Protein AF-A0A5K1BLM3-F1 (afdb_monomer_lite)

Sequence (98 aa):
MTMSRTIKLYKLPDSTATPGFRAMELRDVPAVTRLLRNYLSQFIVALDFDEDDVQHWLLPKENVIDSFVVERPDSREITDFCSFYTLPSSILGNQNYS

Organism: NCBI:txid210225

Secondary structure (DSSP, 8-state):
--HHHHHHHHPPPSS-SSTTEEE--GGGHHHHHHHHHHHHTTSSS-----HHHHHHHHS-BTTTEEEEEEE-TTT--EEEEEEEE------TT-SS--

Foldseek 3Di:
DDPVVVCVVPDDDPDDPAAQKDWDDLVCLVLVLVVCCVVQVVDPDDDNDDSVNCVVPAHDDPQFKTKIFRADPPPRHTDDIDMDTHDDDDDPPDPPGD

InterPro domains:
  IPR000903 Glycylpeptide N-tetradecanoyltransferase [PTHR11377] (1-98)
  IPR016181 Acyl-CoA N-acyltransferase [SSF55729] (1-97)
  IPR022677 Glycylpeptide N-tetradecanoyltransferase, C-terminal [PF02799] (1-97)

Radius of gyration: 17.9 Å; chains: 1; bounding box: 34×36×46 Å

pLDDT: mean 96.74, std 2.74, range [83.06, 98.69]

Structure (mmCIF, N/CA/C/O backbone):
data_AF-A0A5K1BLM3-F1
#
_entry.id   AF-A0A5K1BLM3-F1
#
loop_
_atom_site.group_PDB
_atom_site.id
_atom_site.type_symbol
_atom_site.label_atom_id
_atom_site.label_alt_id
_atom_site.label_comp_id
_atom_site.label_asym_id
_atom_site.label_entity_id
_atom_site.label_seq_id
_atom_site.pdbx_PDB_ins_code
_atom_site.Cartn_x
_atom_site.Cartn_y
_atom_site.Cartn_z
_atom_site.occupancy
_atom_site.B_iso_or_equiv
_atom_site.auth_seq_id
_atom_site.auth_comp_id
_atom_site.auth_asym_id
_atom_site.auth_atom_id
_atom_site.pdbx_PDB_model_num
ATOM 1 N N . MET A 1 1 ? -0.194 6.494 31.801 1.00 83.06 1 MET A N 1
ATOM 2 C CA . MET A 1 1 ? -0.238 7.198 30.497 1.00 83.06 1 MET A CA 1
ATOM 3 C C . MET A 1 1 ? -1.446 8.122 30.501 1.00 83.06 1 MET A C 1
ATOM 5 O O . MET A 1 1 ? -2.513 7.650 30.856 1.00 83.06 1 MET A O 1
ATOM 9 N N . THR A 1 2 ? -1.299 9.417 30.206 1.00 97.31 2 THR A N 1
ATOM 10 C CA . THR A 1 2 ? -2.448 10.343 30.081 1.00 97.31 2 THR A CA 1
ATOM 11 C C . THR A 1 2 ? -2.945 10.381 28.633 1.00 97.31 2 THR A C 1
ATOM 13 O O . THR A 1 2 ? -2.181 10.045 27.723 1.00 97.31 2 THR A O 1
ATOM 16 N N . MET A 1 3 ? -4.185 10.828 28.390 1.00 96.12 3 MET A N 1
ATOM 17 C CA . MET A 1 3 ? -4.735 10.950 27.027 1.00 96.12 3 MET A CA 1
ATOM 18 C C . MET A 1 3 ? -3.843 11.804 26.119 1.00 96.12 3 MET A C 1
ATOM 20 O O . MET A 1 3 ? -3.443 11.351 25.052 1.00 96.12 3 MET A O 1
ATOM 24 N N . SER A 1 4 ? -3.416 12.985 26.575 1.00 97.31 4 SER A N 1
ATOM 25 C CA . SER A 1 4 ? -2.549 13.876 25.789 1.00 97.31 4 SER A CA 1
ATOM 26 C C . SER A 1 4 ? -1.192 13.251 25.443 1.00 97.31 4 SER A C 1
ATOM 28 O O . SER A 1 4 ? -0.684 13.456 24.344 1.00 97.31 4 SER A O 1
ATOM 30 N N . ARG A 1 5 ? -0.600 12.458 26.354 1.00 97.44 5 ARG A N 1
ATOM 31 C CA . ARG A 1 5 ? 0.655 11.735 26.073 1.00 97.44 5 ARG A CA 1
ATOM 32 C C . ARG A 1 5 ? 0.447 10.621 25.050 1.00 97.44 5 ARG A C 1
ATOM 34 O O . ARG A 1 5 ? 1.309 10.429 24.203 1.00 97.44 5 ARG A O 1
ATOM 41 N N . THR A 1 6 ? -0.691 9.936 25.117 1.00 97.69 6 THR A N 1
ATOM 42 C CA . THR A 1 6 ? -1.060 8.860 24.187 1.00 97.69 6 THR A CA 1
ATOM 43 C C . THR A 1 6 ? -1.296 9.402 22.780 1.00 97.69 6 THR A C 1
ATOM 45 O O . THR A 1 6 ? -0.696 8.906 21.834 1.00 97.69 6 THR A O 1
ATOM 48 N N . ILE A 1 7 ? -2.061 10.490 22.649 1.00 97.62 7 ILE A N 1
ATOM 49 C CA . ILE A 1 7 ? -2.290 11.176 21.367 1.00 97.62 7 ILE A CA 1
ATOM 50 C C . ILE A 1 7 ? -0.965 11.634 20.753 1.00 97.62 7 ILE A C 1
ATOM 52 O O . ILE A 1 7 ? -0.721 11.417 19.572 1.00 97.62 7 ILE A O 1
ATOM 56 N N . LYS A 1 8 ? -0.077 12.235 21.556 1.00 96.94 8 LYS A N 1
ATOM 57 C CA . LYS A 1 8 ? 1.235 12.678 21.070 1.00 96.94 8 LYS A CA 1
ATOM 58 C C . LYS A 1 8 ? 2.115 11.511 20.610 1.00 96.94 8 LYS A C 1
ATOM 60 O O . LYS A 1 8 ? 2.873 11.685 19.665 1.00 96.94 8 LYS A O 1
ATOM 65 N N . LEU A 1 9 ? 2.030 10.358 21.277 1.00 97.81 9 LEU A N 1
ATOM 66 C CA . LEU A 1 9 ? 2.818 9.170 20.944 1.00 97.81 9 LEU A CA 1
ATOM 67 C C . LEU A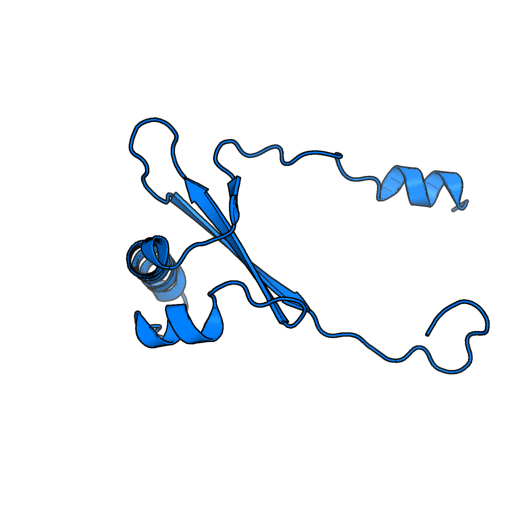 1 9 ? 2.395 8.540 19.609 1.00 97.81 9 LEU A C 1
ATOM 69 O O . LEU A 1 9 ? 3.262 8.122 18.853 1.00 97.81 9 LEU A O 1
ATOM 73 N N . TYR A 1 10 ? 1.091 8.492 19.320 1.00 97.81 10 TYR A N 1
ATOM 74 C CA . TYR A 1 10 ? 0.546 7.878 18.099 1.00 97.81 10 TYR A CA 1
ATOM 75 C C . TYR A 1 10 ? 0.276 8.874 16.961 1.00 97.81 10 TYR A C 1
ATOM 77 O O . TYR A 1 10 ? -0.310 8.499 15.948 1.00 97.81 10 TYR A O 1
ATOM 85 N N . LYS A 1 11 ? 0.676 10.146 17.106 1.00 97.31 11 LYS A N 1
ATOM 86 C CA . LYS A 1 11 ? 0.492 11.148 16.052 1.00 97.31 11 LYS A CA 1
ATOM 87 C C . LYS A 1 11 ? 1.327 10.777 14.821 1.00 97.31 11 LYS A C 1
ATOM 89 O O . LYS A 1 11 ? 2.540 10.610 14.925 1.00 97.31 11 LYS A O 1
ATOM 94 N N . LEU A 1 12 ? 0.676 10.730 13.664 1.00 97.25 12 LEU A N 1
ATOM 95 C CA . LEU A 1 12 ? 1.314 10.577 12.357 1.00 97.25 12 LEU A CA 1
ATOM 96 C C . LEU A 1 12 ? 1.425 11.939 11.638 1.00 97.25 12 LEU A C 1
ATOM 98 O O . LEU A 1 12 ? 0.739 12.888 12.033 1.00 97.25 12 LEU A O 1
ATOM 102 N N . PRO A 1 13 ? 2.305 12.072 10.627 1.00 97.19 13 PRO A N 1
ATOM 103 C CA . PRO A 1 13 ? 2.341 13.241 9.746 1.00 97.19 13 PRO A CA 1
ATOM 104 C C . PRO A 1 13 ? 1.036 13.422 8.955 1.00 97.19 13 PRO A C 1
ATOM 106 O O . PRO A 1 13 ? 0.381 12.440 8.616 1.00 97.19 13 PRO A O 1
ATOM 1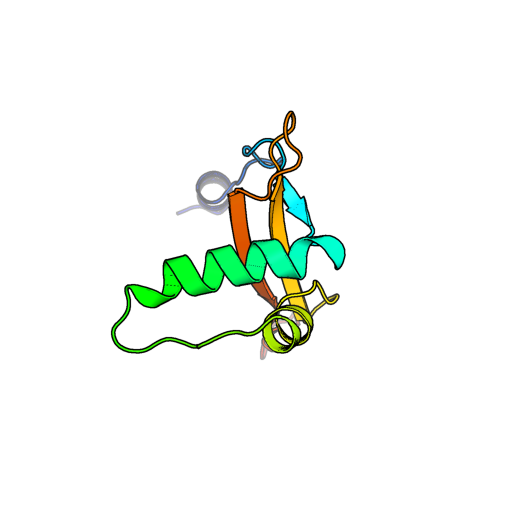09 N N . ASP A 1 14 ? 0.701 14.669 8.612 1.00 95.81 14 ASP A N 1
ATOM 110 C CA . ASP A 1 14 ? -0.526 15.003 7.865 1.00 95.81 14 ASP A CA 1
ATOM 111 C C . ASP A 1 14 ? -0.404 14.732 6.350 1.00 95.81 14 ASP A C 1
ATOM 113 O O . ASP A 1 14 ? -1.404 14.683 5.638 1.00 95.81 14 ASP A O 1
ATOM 117 N N . SER A 1 15 ? 0.821 14.560 5.844 1.00 94.94 15 SER A N 1
ATOM 118 C CA . SER A 1 15 ? 1.108 14.246 4.444 1.00 94.94 15 SER A CA 1
ATOM 119 C C . SER A 1 15 ? 2.073 13.071 4.321 1.00 94.94 15 SER A C 1
ATOM 121 O O . SER A 1 15 ? 2.903 12.808 5.196 1.00 94.94 15 SER A O 1
ATOM 123 N N . THR A 1 16 ? 1.966 12.351 3.208 1.00 95.75 16 THR A N 1
ATOM 124 C CA . THR A 1 16 ? 2.854 11.235 2.885 1.00 95.75 16 THR A CA 1
ATOM 125 C C . THR A 1 16 ? 4.275 11.735 2.646 1.00 95.75 16 THR A C 1
ATOM 127 O O . THR A 1 16 ? 4.489 12.688 1.899 1.00 95.75 16 THR A O 1
ATOM 130 N N . ALA A 1 17 ? 5.260 11.065 3.245 1.00 95.12 17 ALA A N 1
ATOM 131 C CA . ALA A 1 17 ? 6.669 11.433 3.100 1.00 95.12 17 ALA A CA 1
ATOM 132 C C . ALA A 1 17 ? 7.296 10.946 1.780 1.00 95.12 17 ALA A C 1
ATOM 134 O O . ALA A 1 17 ? 8.327 11.472 1.368 1.00 95.12 17 ALA A O 1
ATOM 135 N N . THR A 1 18 ? 6.696 9.943 1.133 1.00 95.62 18 THR A N 1
ATOM 136 C CA . THR A 1 18 ? 7.237 9.295 -0.068 1.00 95.62 18 THR A CA 1
ATOM 137 C C . THR A 1 18 ? 6.818 10.054 -1.334 1.00 95.62 18 THR A C 1
ATOM 139 O O . THR A 1 18 ? 5.622 10.111 -1.633 1.00 95.62 18 THR A O 1
ATOM 142 N N . PRO A 1 19 ? 7.758 10.635 -2.106 1.00 94.81 19 PRO A N 1
ATOM 143 C CA . PRO A 1 19 ? 7.440 11.278 -3.379 1.00 94.81 19 PRO A CA 1
ATOM 144 C C . PRO A 1 19 ? 6.860 10.278 -4.382 1.00 94.81 19 PRO A C 1
ATOM 146 O O . PRO A 1 19 ? 7.323 9.144 -4.456 1.00 94.81 19 PRO A O 1
ATOM 149 N N . GLY A 1 20 ? 5.865 10.700 -5.165 1.00 95.69 20 GLY A N 1
ATOM 150 C CA . GLY A 1 20 ? 5.227 9.834 -6.164 1.00 95.69 20 GLY A CA 1
ATOM 151 C C . GLY A 1 20 ? 4.229 8.823 -5.594 1.00 95.69 20 GLY A C 1
ATOM 152 O O . GLY A 1 20 ? 3.672 8.036 -6.355 1.00 95.69 20 GLY A O 1
ATOM 153 N N . PHE A 1 21 ? 3.982 8.847 -4.280 1.00 97.31 21 PHE A N 1
ATOM 154 C CA . PHE A 1 21 ? 2.968 8.013 -3.643 1.00 97.31 21 PHE A CA 1
ATOM 155 C C . PHE A 1 21 ? 1.562 8.463 -4.052 1.00 97.31 21 PHE A C 1
ATOM 157 O O . PHE A 1 21 ? 1.154 9.592 -3.768 1.00 97.31 21 PHE A O 1
ATOM 164 N N . ARG A 1 22 ? 0.817 7.582 -4.721 1.00 97.44 22 ARG A N 1
ATOM 165 C CA . ARG A 1 22 ? -0.550 7.842 -5.191 1.00 97.44 22 ARG A CA 1
ATOM 166 C C . ARG A 1 22 ? -1.388 6.569 -5.203 1.00 97.44 22 ARG A C 1
ATOM 168 O O . ARG A 1 22 ? -0.851 5.468 -5.120 1.00 97.44 22 ARG A O 1
ATOM 175 N N . ALA A 1 23 ? -2.705 6.718 -5.325 1.00 98.06 23 ALA A N 1
ATOM 176 C CA . ALA A 1 23 ? -3.598 5.580 -5.516 1.00 98.06 23 ALA A CA 1
ATOM 177 C C . ALA A 1 23 ? -3.229 4.800 -6.791 1.00 98.06 23 ALA A C 1
ATOM 179 O O . ALA A 1 23 ? -2.821 5.390 -7.801 1.00 98.06 23 ALA A O 1
ATOM 180 N N . MET A 1 24 ? -3.362 3.476 -6.721 1.00 98.31 24 MET A N 1
ATOM 181 C CA . MET A 1 24 ? -3.201 2.580 -7.862 1.00 98.31 24 MET A CA 1
ATOM 182 C C . MET A 1 24 ? -4.330 2.805 -8.873 1.00 98.31 24 MET A C 1
ATOM 184 O O . MET A 1 24 ? -5.492 2.969 -8.506 1.00 98.31 24 MET A O 1
ATOM 188 N N . GLU A 1 25 ? -3.991 2.767 -10.155 1.00 98.31 25 GLU A N 1
ATOM 189 C CA . GLU A 1 25 ? -4.934 2.858 -11.262 1.00 98.31 25 GLU A CA 1
ATOM 190 C C . GLU A 1 25 ? -4.886 1.600 -12.140 1.00 98.31 25 GLU A C 1
ATOM 192 O O . GLU A 1 25 ? -3.929 0.828 -12.103 1.00 98.31 25 GLU A O 1
ATOM 197 N N . LEU A 1 26 ? -5.895 1.421 -13.003 1.00 98.38 26 LEU A N 1
ATOM 198 C CA . LEU A 1 26 ? -5.987 0.275 -13.921 1.00 98.38 26 LEU A CA 1
ATOM 199 C C . LEU A 1 26 ? -4.722 0.090 -14.777 1.00 98.38 26 LEU A C 1
ATOM 201 O O . LEU A 1 26 ? -4.276 -1.031 -14.998 1.00 98.38 26 LEU A O 1
ATOM 205 N N . ARG A 1 27 ? -4.102 1.191 -15.216 1.00 98.00 27 ARG A N 1
ATOM 206 C CA . ARG A 1 27 ? -2.866 1.164 -16.019 1.00 98.00 27 ARG A CA 1
ATOM 207 C C . ARG A 1 27 ? -1.652 0.592 -15.278 1.00 98.00 27 ARG A C 1
ATOM 209 O O . ARG A 1 27 ? -0.683 0.213 -15.926 1.00 98.00 27 ARG A O 1
ATOM 216 N N . ASP A 1 28 ? -1.688 0.551 -13.948 1.00 98.44 28 ASP A N 1
ATOM 217 C CA . ASP A 1 28 ? -0.566 0.094 -13.128 1.00 98.44 28 ASP A CA 1
ATOM 218 C C . ASP A 1 28 ? -0.587 -1.433 -12.915 1.00 98.44 28 ASP A C 1
ATOM 220 O O . ASP A 1 28 ? 0.410 -1.989 -12.451 1.00 98.44 28 ASP A O 1
ATOM 224 N N . VAL A 1 29 ? -1.682 -2.125 -13.273 1.00 98.56 29 VAL A N 1
ATOM 225 C CA . VAL A 1 29 ? -1.867 -3.577 -13.065 1.00 98.56 29 VAL A CA 1
ATOM 226 C C . VAL A 1 29 ? -0.687 -4.409 -13.586 1.00 98.56 29 VAL A C 1
ATOM 228 O O . VAL A 1 29 ? -0.148 -5.192 -12.797 1.00 98.56 29 VAL A O 1
ATOM 231 N N . PRO A 1 30 ? -0.182 -4.225 -14.823 1.00 98.50 30 PRO A N 1
ATOM 232 C CA . PRO A 1 30 ? 0.946 -5.026 -15.306 1.00 98.50 30 PRO A CA 1
ATOM 233 C C . PRO A 1 30 ? 2.226 -4.802 -14.486 1.00 98.50 30 PRO A C 1
ATOM 235 O O . PRO A 1 30 ? 2.978 -5.736 -14.191 1.00 98.50 30 PRO A O 1
ATOM 238 N N . ALA A 1 31 ? 2.479 -3.557 -14.065 1.00 98.38 31 ALA A N 1
ATOM 239 C CA . ALA A 1 31 ? 3.665 -3.216 -13.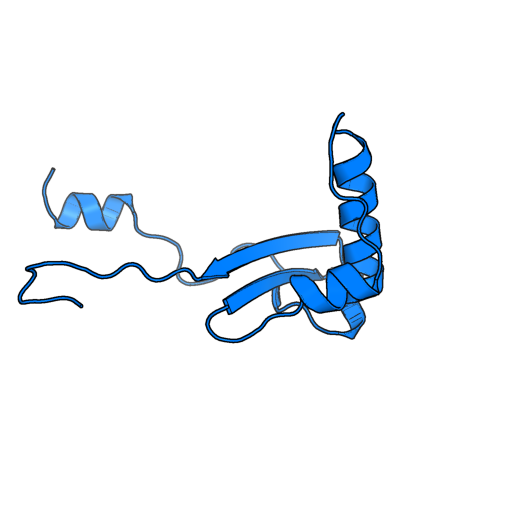287 1.00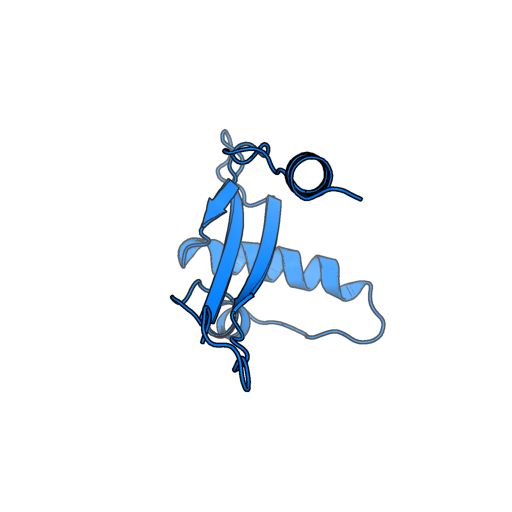 98.38 31 ALA A CA 1
ATOM 240 C C . ALA A 1 31 ? 3.594 -3.786 -11.862 1.00 98.38 31 ALA A C 1
ATOM 242 O O . ALA A 1 31 ? 4.572 -4.369 -11.390 1.00 98.38 31 ALA A O 1
ATOM 243 N N . VAL A 1 32 ? 2.434 -3.677 -11.208 1.00 98.56 32 VAL A N 1
ATOM 244 C CA . VAL A 1 32 ? 2.188 -4.242 -9.873 1.00 98.56 32 VAL A CA 1
ATOM 245 C C . VAL A 1 32 ? 2.267 -5.768 -9.903 1.00 98.56 32 VAL A C 1
ATOM 247 O O . VAL A 1 32 ? 2.922 -6.351 -9.042 1.00 98.56 32 VAL A O 1
ATOM 250 N N . THR A 1 33 ? 1.701 -6.416 -10.925 1.00 98.69 33 THR A N 1
ATOM 251 C CA . THR A 1 33 ? 1.778 -7.877 -11.110 1.00 98.69 33 THR A CA 1
ATOM 252 C C . THR A 1 33 ? 3.227 -8.348 -11.169 1.00 98.69 33 THR A C 1
ATOM 254 O O . THR A 1 33 ? 3.624 -9.253 -10.434 1.00 98.69 33 THR A O 1
ATOM 257 N N . ARG A 1 34 ? 4.067 -7.677 -11.968 1.00 98.50 34 ARG A N 1
ATOM 258 C CA . ARG A 1 34 ? 5.505 -7.969 -12.040 1.00 98.50 34 ARG A CA 1
ATOM 259 C C . ARG A 1 34 ? 6.203 -7.791 -10.689 1.00 98.50 34 ARG A C 1
ATOM 261 O O . ARG A 1 34 ? 6.987 -8.655 -10.302 1.00 98.50 34 ARG A O 1
ATOM 268 N N . LEU A 1 35 ? 5.947 -6.687 -9.981 1.00 98.38 35 LEU A N 1
ATOM 269 C CA . LEU A 1 35 ? 6.556 -6.426 -8.671 1.00 98.38 35 LEU A CA 1
ATOM 270 C C . LEU A 1 35 ? 6.162 -7.492 -7.641 1.00 98.38 35 LEU A C 1
ATOM 272 O O . LEU A 1 35 ? 7.036 -8.034 -6.964 1.00 98.38 35 LEU A O 1
ATOM 276 N N . LEU A 1 36 ? 4.873 -7.830 -7.563 1.00 98.12 36 LEU A N 1
ATOM 277 C CA . LEU A 1 36 ? 4.354 -8.832 -6.635 1.00 98.12 36 LEU A CA 1
ATOM 278 C C . LEU A 1 36 ? 4.921 -10.215 -6.922 1.00 98.12 36 LEU A C 1
ATOM 280 O O . LEU A 1 36 ? 5.456 -10.832 -6.007 1.00 98.12 36 LEU A O 1
ATOM 284 N N . ARG A 1 37 ? 4.875 -10.688 -8.174 1.00 98.06 37 ARG A N 1
ATOM 285 C CA . ARG A 1 37 ? 5.427 -12.004 -8.539 1.00 98.06 37 ARG A CA 1
ATOM 286 C C . ARG A 1 37 ? 6.917 -12.100 -8.206 1.00 98.06 37 ARG A C 1
ATOM 288 O O . ARG A 1 37 ? 7.340 -13.081 -7.599 1.00 98.06 37 ARG A O 1
ATOM 295 N N . ASN A 1 38 ? 7.694 -11.062 -8.531 1.00 98.25 38 ASN A N 1
ATOM 296 C CA . ASN A 1 38 ? 9.128 -11.014 -8.230 1.00 98.25 38 ASN A CA 1
ATOM 297 C C . ASN A 1 38 ? 9.416 -11.019 -6.722 1.00 98.25 38 ASN A C 1
ATOM 299 O O . ASN A 1 38 ? 10.356 -11.670 -6.275 1.00 98.25 38 ASN A O 1
ATOM 303 N N . TYR A 1 39 ? 8.636 -10.281 -5.929 1.00 98.25 39 TYR A N 1
ATOM 304 C CA . TYR A 1 39 ? 8.814 -10.252 -4.479 1.00 98.25 39 TYR A CA 1
ATOM 305 C C . TYR A 1 39 ? 8.351 -11.556 -3.821 1.00 98.25 39 TYR A C 1
ATOM 307 O O . TYR A 1 39 ? 8.991 -12.042 -2.891 1.00 98.25 39 TYR A O 1
ATOM 315 N N . LEU A 1 40 ? 7.247 -12.138 -4.289 1.00 98.25 40 LEU A N 1
ATOM 316 C CA . LEU A 1 40 ? 6.643 -13.322 -3.686 1.00 98.25 40 LEU A CA 1
ATOM 317 C C . LEU A 1 40 ? 7.393 -14.619 -4.017 1.00 98.25 40 LEU A C 1
ATOM 319 O O . LEU A 1 40 ? 7.350 -15.553 -3.216 1.00 98.25 40 LEU A O 1
ATOM 323 N N . SER A 1 41 ? 8.153 -14.668 -5.117 1.00 97.62 41 SER A N 1
ATOM 324 C CA . SER A 1 41 ? 8.934 -15.852 -5.509 1.00 97.62 41 SER A CA 1
ATOM 325 C C . SER A 1 41 ? 10.032 -16.249 -4.514 1.00 97.62 41 SER A C 1
ATOM 327 O O . SER A 1 41 ? 10.611 -17.324 -4.641 1.00 97.62 41 SER A O 1
ATOM 329 N N . GLN A 1 42 ? 10.361 -15.390 -3.543 1.00 97.94 42 GLN A N 1
ATOM 330 C CA . GLN A 1 42 ? 11.340 -15.700 -2.495 1.00 97.94 42 GLN A CA 1
ATOM 331 C C . GLN A 1 42 ? 10.765 -16.556 -1.353 1.00 97.94 42 GLN A C 1
ATOM 333 O O . GLN A 1 42 ? 11.527 -17.090 -0.547 1.00 97.94 42 GLN A O 1
ATOM 338 N N . PHE A 1 43 ? 9.437 -16.667 -1.243 1.00 98.19 43 PHE A N 1
ATOM 339 C CA . PHE A 1 43 ? 8.783 -17.430 -0.181 1.00 98.19 43 PHE A CA 1
ATOM 340 C C . PHE A 1 43 ? 8.482 -18.862 -0.638 1.00 98.19 43 PHE A C 1
ATOM 342 O O . PHE A 1 43 ? 8.171 -19.108 -1.797 1.00 98.19 43 PHE A O 1
ATOM 349 N N . ILE A 1 44 ? 8.537 -19.816 0.298 1.00 98.19 44 ILE A N 1
ATOM 350 C CA . ILE A 1 44 ? 8.283 -21.243 0.016 1.00 98.19 44 ILE A CA 1
ATOM 351 C C . ILE A 1 44 ? 6.826 -21.477 -0.417 1.00 98.19 44 ILE A C 1
ATOM 353 O O . ILE A 1 44 ? 6.558 -22.332 -1.256 1.00 98.19 44 ILE A O 1
ATOM 357 N N . VAL A 1 45 ? 5.888 -20.726 0.164 1.00 98.19 45 VAL A N 1
ATOM 358 C CA . VAL A 1 45 ? 4.462 -20.757 -0.178 1.00 98.19 45 VAL A CA 1
ATOM 359 C C . VAL A 1 45 ? 4.002 -19.320 -0.375 1.00 98.19 45 VAL A C 1
ATOM 361 O O . VAL A 1 45 ? 4.114 -18.509 0.545 1.00 98.19 45 VAL A O 1
ATOM 364 N N . ALA A 1 46 ? 3.487 -19.016 -1.562 1.00 97.88 46 ALA A N 1
ATOM 365 C CA . ALA A 1 46 ? 2.945 -17.712 -1.910 1.00 97.88 46 ALA A CA 1
ATOM 366 C C . ALA A 1 46 ? 1.827 -17.846 -2.952 1.00 97.88 46 ALA A C 1
ATOM 368 O O . ALA A 1 46 ? 1.694 -18.883 -3.602 1.00 97.88 46 ALA A O 1
ATOM 369 N N . LEU A 1 47 ? 1.032 -16.788 -3.100 1.00 96.19 47 LEU A N 1
ATOM 370 C CA . LEU A 1 47 ? 0.063 -16.660 -4.187 1.00 96.19 47 LEU A CA 1
ATOM 371 C C . LEU A 1 47 ? 0.807 -16.369 -5.500 1.00 96.19 47 LEU A C 1
ATOM 373 O O . LEU A 1 47 ? 1.673 -15.492 -5.526 1.00 96.19 47 LEU A O 1
ATOM 377 N N . ASP A 1 48 ? 0.461 -17.084 -6.572 1.00 96.50 48 ASP A N 1
ATOM 378 C CA . ASP A 1 48 ? 0.954 -16.799 -7.924 1.00 96.50 48 ASP A CA 1
ATOM 379 C C . ASP A 1 48 ? -0.067 -15.937 -8.671 1.00 96.50 48 ASP A C 1
ATOM 381 O O . ASP A 1 48 ? -0.962 -16.458 -9.324 1.00 96.50 48 ASP A O 1
ATOM 385 N N . PHE A 1 49 ? 0.047 -14.619 -8.515 1.00 97.69 49 PHE A N 1
ATOM 386 C CA . PHE A 1 49 ? -0.875 -13.651 -9.109 1.00 97.69 49 PHE A CA 1
ATOM 387 C C . PHE A 1 49 ? -0.665 -13.505 -10.620 1.00 97.69 49 PHE A C 1
ATOM 389 O O . PHE A 1 49 ? 0.465 -13.276 -11.068 1.00 97.69 49 PHE A O 1
ATOM 396 N N . ASP A 1 50 ? -1.741 -13.544 -11.401 1.00 98.31 50 ASP A N 1
ATOM 397 C CA . ASP A 1 50 ? -1.769 -12.988 -12.757 1.00 98.31 50 ASP A CA 1
ATOM 398 C C . ASP A 1 50 ? -2.359 -11.560 -12.793 1.00 98.31 50 ASP A C 1
ATOM 400 O O . ASP A 1 50 ? -2.646 -10.957 -11.755 1.00 98.31 50 ASP A O 1
ATOM 404 N N . GLU A 1 51 ? -2.461 -10.967 -13.988 1.00 98.44 51 GLU A N 1
ATOM 405 C CA . GLU A 1 51 ? -2.992 -9.604 -14.138 1.00 98.44 51 GLU A CA 1
ATOM 406 C C . GLU A 1 51 ? -4.491 -9.517 -13.805 1.00 98.44 51 GLU A C 1
ATOM 408 O O . GLU A 1 51 ? -4.922 -8.499 -13.259 1.00 98.44 51 GLU A O 1
ATOM 413 N N . ASP A 1 52 ? -5.271 -10.573 -14.065 1.00 98.50 52 ASP A N 1
ATOM 414 C CA . ASP A 1 52 ? -6.701 -10.619 -13.742 1.00 98.50 52 ASP A CA 1
ATOM 415 C C . ASP A 1 52 ? -6.903 -10.690 -12.222 1.00 98.50 52 ASP A C 1
ATOM 417 O O . ASP A 1 52 ? -7.753 -9.979 -11.672 1.00 98.50 52 ASP A O 1
ATOM 421 N N . ASP A 1 53 ? -6.074 -11.468 -11.521 1.00 98.25 53 ASP A N 1
ATOM 422 C CA . ASP A 1 53 ? -6.063 -11.535 -10.065 1.00 98.25 53 ASP A CA 1
ATOM 423 C C . ASP A 1 53 ? -5.698 -10.179 -9.450 1.00 98.25 53 ASP A C 1
ATOM 425 O O . ASP A 1 53 ? -6.394 -9.694 -8.554 1.00 98.25 53 ASP A O 1
ATOM 429 N N . VAL A 1 54 ? -4.622 -9.534 -9.920 1.00 98.44 54 VAL A N 1
ATOM 430 C CA . VAL A 1 54 ? -4.210 -8.212 -9.415 1.00 98.44 54 VAL A CA 1
ATOM 431 C C . VAL A 1 54 ? -5.295 -7.176 -9.680 1.00 98.44 54 VAL A C 1
ATOM 433 O O . VAL A 1 54 ? -5.622 -6.388 -8.790 1.00 98.44 54 VAL A O 1
ATOM 436 N N . GLN A 1 55 ? -5.896 -7.190 -10.869 1.00 98.38 55 GLN A N 1
ATOM 437 C CA . GLN A 1 55 ? -6.994 -6.293 -11.196 1.00 98.38 55 GLN A CA 1
ATOM 438 C C . GLN A 1 55 ? -8.195 -6.510 -10.267 1.00 98.38 55 GLN A C 1
ATOM 440 O O . GLN A 1 55 ? -8.768 -5.541 -9.770 1.00 98.38 55 GLN A O 1
ATOM 445 N N . HIS A 1 56 ? -8.587 -7.763 -10.032 1.00 97.81 56 HIS A N 1
ATOM 446 C CA . HIS A 1 56 ? -9.766 -8.093 -9.236 1.00 97.81 56 HIS A CA 1
ATOM 447 C C . HIS A 1 56 ? -9.569 -7.807 -7.746 1.00 97.81 56 HIS A C 1
ATOM 449 O O . HIS A 1 56 ? -10.449 -7.232 -7.103 1.00 97.81 56 HIS A O 1
ATOM 455 N N . TRP A 1 57 ? -8.429 -8.227 -7.198 1.00 98.00 57 TRP A N 1
ATOM 456 C CA . TRP A 1 57 ? -8.185 -8.199 -5.762 1.00 98.00 57 TRP A CA 1
ATOM 457 C C . TRP A 1 57 ? -7.584 -6.891 -5.277 1.00 98.00 57 TRP A C 1
ATOM 459 O O . TRP A 1 57 ? -7.826 -6.546 -4.127 1.00 98.00 57 TRP A O 1
ATOM 469 N N . LEU A 1 58 ? -6.796 -6.190 -6.100 1.00 98.19 58 LEU A N 1
ATOM 470 C CA . LEU A 1 58 ? -5.942 -5.093 -5.636 1.00 98.19 58 LEU A CA 1
ATOM 471 C C . LEU A 1 58 ? -6.286 -3.725 -6.216 1.00 98.19 58 LEU A C 1
ATOM 473 O O . LEU A 1 58 ? -5.781 -2.734 -5.690 1.00 98.19 58 LEU A O 1
ATOM 477 N N . LEU A 1 59 ? -7.139 -3.610 -7.237 1.00 98.06 59 LEU A N 1
ATOM 478 C CA . LEU A 1 59 ? -7.604 -2.281 -7.633 1.00 98.06 59 LEU A CA 1
ATOM 479 C C . LEU A 1 59 ? -8.440 -1.635 -6.519 1.00 98.06 59 LEU A C 1
ATOM 481 O O . LEU A 1 59 ? -9.327 -2.299 -5.974 1.00 98.06 59 LEU A O 1
ATOM 485 N N . PRO A 1 60 ? -8.198 -0.346 -6.193 1.00 98.31 60 PRO A N 1
ATOM 486 C CA . PRO A 1 60 ? -8.905 0.325 -5.113 1.0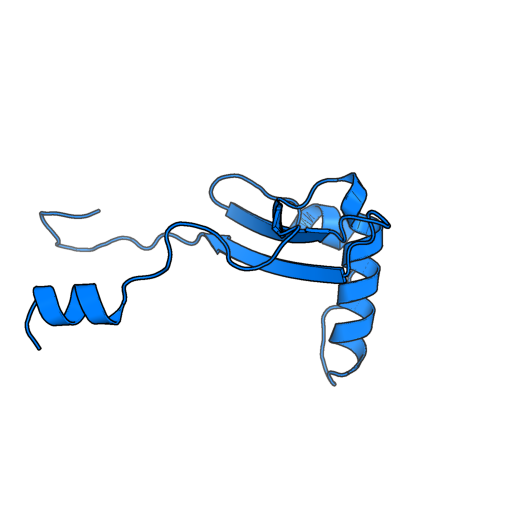0 98.31 60 PRO A CA 1
ATOM 487 C C . PRO A 1 60 ? -10.424 0.244 -5.268 1.00 98.31 60 PRO A C 1
ATOM 489 O O . PRO A 1 60 ? -10.985 0.590 -6.312 1.00 98.31 60 PRO A O 1
ATOM 492 N N . LYS A 1 61 ? -11.091 -0.181 -4.197 1.00 97.75 61 LYS A N 1
ATOM 493 C CA . LYS A 1 61 ? -12.546 -0.241 -4.092 1.00 97.75 61 LYS A CA 1
ATOM 494 C C . LYS A 1 61 ? -12.967 0.363 -2.766 1.00 97.75 61 LYS A C 1
ATOM 496 O O . LYS A 1 61 ? -12.592 -0.132 -1.704 1.00 97.75 61 LYS A O 1
ATOM 501 N N . GLU A 1 62 ? -13.785 1.406 -2.856 1.00 96.50 62 GLU A N 1
ATOM 502 C CA . GLU A 1 62 ? -14.249 2.179 -1.707 1.00 96.50 62 GLU A CA 1
ATOM 503 C C . GLU A 1 62 ? -14.802 1.269 -0.600 1.00 96.50 62 GLU A C 1
ATOM 505 O O . GLU A 1 62 ? -15.634 0.395 -0.858 1.00 96.50 62 GLU A O 1
ATOM 510 N N . ASN A 1 63 ? -14.330 1.486 0.631 1.00 94.56 63 ASN A N 1
ATOM 511 C CA . ASN A 1 63 ? -14.708 0.734 1.833 1.00 94.56 63 ASN A CA 1
ATOM 512 C C . ASN A 1 63 ? -14.393 -0.774 1.794 1.00 94.56 63 ASN A C 1
ATOM 514 O O . ASN A 1 63 ? -14.915 -1.525 2.617 1.00 94.56 63 ASN A O 1
ATOM 518 N N . VAL A 1 64 ? -13.555 -1.230 0.858 1.00 97.12 64 VAL A N 1
ATOM 519 C CA . VAL A 1 64 ? -13.159 -2.639 0.734 1.00 97.12 64 VAL A CA 1
ATOM 520 C C . VAL A 1 64 ? -11.646 -2.767 0.726 1.00 97.12 64 VAL A C 1
ATOM 522 O O . VAL A 1 64 ? -11.094 -3.385 1.633 1.00 97.12 64 VAL A O 1
ATOM 525 N N . ILE A 1 65 ? -10.977 -2.186 -0.269 1.00 98.19 65 ILE A N 1
ATOM 526 C CA . ILE A 1 65 ? -9.526 -2.269 -0.405 1.00 98.19 65 ILE A CA 1
ATOM 527 C C . ILE A 1 65 ? -8.943 -0.959 -0.916 1.00 98.19 65 ILE A C 1
ATOM 529 O O . ILE A 1 65 ? -9.467 -0.345 -1.845 1.00 98.19 65 ILE A O 1
ATOM 533 N N . ASP A 1 66 ? -7.831 -0.568 -0.315 1.00 98.44 66 ASP A N 1
ATOM 534 C CA . ASP A 1 66 ? -7.062 0.612 -0.652 1.00 98.44 66 ASP A CA 1
ATOM 535 C C . ASP A 1 66 ? -5.666 0.168 -1.082 1.00 98.44 66 ASP A C 1
ATOM 537 O O . ASP A 1 66 ? -4.965 -0.542 -0.357 1.00 98.44 66 ASP A O 1
ATOM 541 N N . SER A 1 67 ? -5.255 0.594 -2.271 1.00 98.62 67 SER A N 1
ATOM 542 C CA . SER A 1 67 ? -3.977 0.207 -2.860 1.00 98.62 67 SER A CA 1
ATOM 543 C C . SER A 1 67 ? -3.268 1.416 -3.440 1.00 98.62 67 SER A C 1
ATOM 545 O O . SER A 1 67 ? -3.866 2.235 -4.144 1.00 98.62 67 SER A O 1
ATOM 547 N N . PHE A 1 68 ? -1.976 1.516 -3.156 1.00 98.50 68 PHE A N 1
ATOM 548 C CA . PHE A 1 68 ? -1.141 2.651 -3.511 1.00 98.50 68 PHE A CA 1
ATOM 549 C C . PHE A 1 68 ? 0.146 2.181 -4.172 1.00 98.50 68 PHE A C 1
ATOM 551 O O . PHE A 1 68 ? 0.686 1.118 -3.862 1.00 98.50 68 PHE A O 1
ATOM 558 N N . VAL A 1 69 ? 0.644 3.012 -5.075 1.00 98.56 69 VAL A N 1
ATOM 559 C C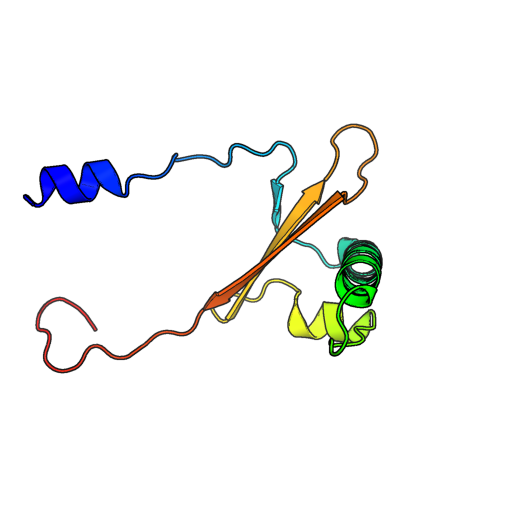A . VAL A 1 69 ? 1.896 2.808 -5.794 1.00 98.56 69 VAL A CA 1
ATOM 560 C C . VAL A 1 69 ? 2.826 3.991 -5.577 1.00 98.56 69 VAL A C 1
ATOM 562 O O . VAL A 1 69 ? 2.381 5.110 -5.309 1.00 98.56 69 VAL A O 1
ATOM 565 N N . VAL A 1 70 ? 4.123 3.745 -5.726 1.00 98.38 70 VAL A N 1
ATOM 566 C CA . VAL A 1 70 ? 5.134 4.795 -5.855 1.00 98.38 70 VAL A CA 1
ATOM 567 C C . VAL A 1 70 ? 5.518 4.899 -7.325 1.00 98.38 70 VAL A C 1
ATOM 569 O O . VAL A 1 70 ? 6.080 3.963 -7.891 1.00 98.38 70 VAL A O 1
ATOM 572 N N . GLU A 1 71 ? 5.185 6.030 -7.946 1.00 97.81 71 GLU A N 1
ATOM 573 C CA . GLU A 1 71 ? 5.555 6.345 -9.327 1.00 97.81 71 GLU A CA 1
ATOM 574 C C . GLU A 1 71 ? 6.757 7.288 -9.359 1.00 97.81 71 GLU A C 1
ATOM 576 O O . GLU A 1 71 ? 6.743 8.374 -8.771 1.00 97.81 71 GLU A O 1
ATOM 581 N N . ARG A 1 72 ? 7.803 6.901 -10.091 1.00 94.69 72 ARG A N 1
ATOM 582 C CA . ARG A 1 72 ? 8.989 7.736 -10.235 1.00 94.69 72 ARG A CA 1
ATOM 583 C C . ARG A 1 72 ? 8.684 8.975 -11.104 1.00 94.69 72 ARG A C 1
ATOM 585 O O . ARG A 1 72 ? 8.202 8.808 -12.226 1.00 94.69 72 ARG A O 1
ATOM 592 N N . PRO A 1 73 ? 8.989 10.210 -10.653 1.00 86.06 73 PRO A N 1
ATOM 593 C CA . PRO A 1 73 ? 8.590 11.428 -11.371 1.00 86.06 73 PRO A CA 1
ATOM 594 C C . PRO A 1 73 ? 9.179 11.605 -12.780 1.00 86.06 73 PRO A C 1
ATOM 596 O O . PRO A 1 73 ? 8.584 12.288 -13.609 1.00 86.06 73 PRO A O 1
ATOM 599 N N . ASP A 1 74 ? 10.356 11.039 -13.044 1.00 90.44 74 ASP A N 1
ATOM 600 C CA . ASP A 1 74 ? 11.101 11.162 -14.302 1.00 90.44 74 ASP A CA 1
ATOM 601 C C . ASP A 1 74 ? 10.697 10.102 -15.340 1.00 90.44 74 ASP A C 1
ATOM 603 O O . ASP A 1 74 ? 10.502 10.434 -16.508 1.00 90.44 74 ASP A O 1
ATOM 607 N N . SER A 1 75 ? 10.557 8.839 -14.929 1.00 91.19 75 SER A N 1
ATOM 608 C CA . SER A 1 75 ? 10.311 7.708 -15.832 1.00 91.19 75 SER A CA 1
ATOM 609 C C . SER A 1 75 ? 8.858 7.247 -15.886 1.00 91.19 75 SER A C 1
ATOM 611 O O . SER A 1 75 ? 8.516 6.475 -16.782 1.00 91.19 75 SER A O 1
ATOM 613 N N . ARG A 1 76 ? 8.012 7.690 -14.943 1.00 90.25 76 ARG A N 1
ATOM 614 C CA . ARG A 1 76 ? 6.663 7.142 -14.704 1.00 90.25 76 ARG A CA 1
ATOM 615 C C . ARG A 1 76 ? 6.650 5.647 -14.369 1.00 90.25 76 ARG A C 1
ATOM 617 O O . ARG A 1 76 ? 5.629 4.974 -14.484 1.00 90.25 76 ARG A O 1
ATOM 624 N N . GLU A 1 77 ? 7.795 5.104 -13.966 1.00 96.25 77 GLU A N 1
ATOM 625 C CA . GLU A 1 77 ? 7.906 3.709 -13.564 1.00 96.25 77 GLU A CA 1
ATOM 626 C C . GLU A 1 77 ? 7.319 3.509 -12.166 1.00 96.25 77 GLU A C 1
ATOM 628 O O . GLU A 1 77 ? 7.623 4.268 -11.242 1.00 96.25 77 GLU A O 1
ATOM 633 N N . ILE A 1 78 ? 6.522 2.452 -12.006 1.00 98.31 78 ILE A N 1
ATOM 634 C CA . ILE A 1 78 ? 6.064 1.991 -10.696 1.00 98.31 78 ILE A CA 1
ATOM 635 C C . ILE A 1 78 ? 7.178 1.185 -10.032 1.00 98.31 78 ILE A C 1
ATOM 637 O O . ILE A 1 78 ? 7.592 0.149 -10.560 1.00 98.31 78 ILE A O 1
ATOM 641 N N . THR A 1 79 ? 7.654 1.660 -8.883 1.00 97.94 79 THR A N 1
ATOM 642 C CA . THR A 1 79 ? 8.770 1.042 -8.152 1.00 97.94 79 THR A CA 1
ATOM 643 C C . THR A 1 79 ? 8.312 0.226 -6.955 1.00 97.94 79 THR A C 1
ATOM 645 O O . THR A 1 79 ? 8.893 -0.817 -6.671 1.00 97.94 79 THR A O 1
ATOM 648 N N . ASP A 1 80 ? 7.252 0.672 -6.284 1.00 98.38 80 ASP A N 1
ATOM 649 C CA . ASP A 1 80 ? 6.778 0.087 -5.035 1.00 98.38 80 ASP A CA 1
ATOM 650 C C . ASP A 1 80 ? 5.250 0.061 -5.001 1.00 98.38 80 ASP A C 1
ATOM 652 O O . ASP A 1 80 ? 4.576 0.861 -5.656 1.00 98.38 80 ASP A O 1
ATOM 656 N N . PHE A 1 81 ? 4.713 -0.857 -4.205 1.00 98.38 81 PHE A N 1
ATOM 657 C CA . PHE A 1 81 ? 3.285 -1.083 -4.039 1.00 98.38 81 PHE A CA 1
ATOM 658 C C . PHE A 1 81 ? 2.976 -1.408 -2.576 1.00 98.38 81 PHE A C 1
ATOM 660 O O . PHE A 1 81 ? 3.710 -2.165 -1.937 1.00 98.38 81 PHE A O 1
ATOM 667 N N . CYS A 1 82 ? 1.878 -0.872 -2.047 1.00 97.88 82 CYS A N 1
ATOM 668 C CA . CYS A 1 82 ? 1.310 -1.307 -0.776 1.00 97.88 82 CYS A CA 1
ATOM 669 C C . CYS A 1 82 ? -0.221 -1.333 -0.842 1.00 97.88 82 CYS A C 1
ATOM 671 O O . CYS A 1 82 ? -0.838 -0.612 -1.625 1.00 97.88 82 CYS A O 1
ATOM 673 N N . SER A 1 83 ? -0.835 -2.177 -0.014 1.00 98.25 83 SER A N 1
ATOM 674 C CA . SER A 1 83 ? -2.286 -2.340 0.035 1.00 98.25 83 SER A CA 1
ATOM 675 C C . SER A 1 83 ? -2.748 -2.696 1.444 1.00 98.25 83 SER A C 1
ATOM 677 O O . SER A 1 83 ? -2.012 -3.331 2.205 1.00 98.25 83 SER A O 1
ATOM 679 N N . PHE A 1 84 ? -3.962 -2.280 1.792 1.00 98.44 84 PHE A N 1
ATOM 680 C CA . PHE A 1 84 ? -4.673 -2.692 2.997 1.00 98.44 84 PHE A CA 1
ATOM 681 C C . PHE A 1 84 ? -6.175 -2.785 2.706 1.00 98.44 84 PHE A C 1
ATOM 683 O O . PHE A 1 84 ? -6.695 -2.085 1.842 1.00 98.44 84 PHE A O 1
ATOM 690 N N . TYR A 1 85 ? -6.882 -3.658 3.425 1.00 97.62 85 TYR A N 1
ATOM 691 C CA . TYR A 1 85 ? -8.330 -3.813 3.294 1.00 97.62 85 TYR A CA 1
ATOM 692 C C . TYR A 1 85 ? -9.054 -3.298 4.536 1.00 97.62 85 TYR A C 1
ATOM 694 O O . TYR A 1 85 ? -8.518 -3.313 5.647 1.00 97.62 85 TYR A O 1
ATOM 702 N N . THR A 1 86 ? -10.293 -2.859 4.344 1.00 96.69 86 THR A N 1
ATOM 703 C CA . THR A 1 86 ? -11.151 -2.355 5.414 1.00 96.69 86 THR A CA 1
ATOM 704 C C . THR A 1 86 ? -12.093 -3.460 5.877 1.00 96.69 86 THR A C 1
ATOM 706 O O . THR A 1 86 ? -12.899 -3.974 5.105 1.00 96.69 86 THR A O 1
ATOM 709 N N . LEU A 1 87 ? -12.006 -3.819 7.159 1.00 96.56 87 LEU A N 1
ATOM 710 C CA . LEU A 1 87 ? -12.903 -4.779 7.800 1.00 96.56 87 LEU A CA 1
ATOM 711 C C . LEU A 1 87 ? -13.458 -4.180 9.102 1.00 96.56 87 LEU A C 1
ATOM 713 O O . LEU A 1 87 ? -12.791 -4.243 10.139 1.00 96.56 87 LEU A O 1
ATOM 717 N N . PRO A 1 88 ? -14.655 -3.570 9.072 1.00 94.69 88 PRO A N 1
ATOM 718 C CA . PRO A 1 88 ? -15.252 -2.986 10.266 1.00 94.69 88 PRO A CA 1
ATOM 719 C C . PRO A 1 88 ? -15.682 -4.077 11.256 1.00 94.69 88 PRO A C 1
ATOM 721 O O . PRO A 1 88 ? -16.139 -5.151 10.869 1.00 94.69 88 PRO A O 1
ATOM 724 N N . SER A 1 89 ? -15.553 -3.784 12.551 1.00 95.31 89 SER A N 1
ATOM 725 C CA . SER A 1 89 ? -15.997 -4.651 13.650 1.00 95.31 89 SER A CA 1
ATOM 726 C C . SER A 1 89 ? -17.069 -3.944 14.470 1.00 95.31 89 SER A C 1
ATOM 728 O O . SER A 1 89 ? -16.916 -2.766 14.778 1.00 95.31 89 SER A O 1
ATOM 730 N N . SER A 1 90 ? -18.128 -4.660 14.853 1.00 95.62 90 SER A N 1
ATOM 731 C CA . SER A 1 90 ? -19.196 -4.099 15.689 1.00 95.62 90 SER A CA 1
ATOM 732 C C . SER A 1 90 ? -18.716 -3.821 17.112 1.00 95.62 90 SER A C 1
ATOM 734 O O . SER A 1 90 ? -18.110 -4.688 17.749 1.00 95.62 90 SER A O 1
ATOM 736 N N . ILE A 1 91 ? -19.055 -2.646 17.646 1.00 96.50 91 ILE A N 1
ATOM 737 C CA . ILE A 1 91 ? -18.712 -2.264 19.016 1.00 96.50 91 ILE A CA 1
ATOM 738 C C . ILE A 1 91 ? -19.903 -2.559 19.937 1.00 96.50 91 ILE A C 1
ATOM 740 O O . ILE A 1 91 ? -20.869 -1.806 20.031 1.00 96.50 91 ILE A O 1
ATOM 744 N N . LEU A 1 92 ? -19.837 -3.686 20.649 1.00 96.00 92 LEU A N 1
ATOM 745 C CA . LEU A 1 92 ? -20.920 -4.116 21.535 1.00 96.00 92 LEU A CA 1
ATOM 746 C C . LEU A 1 92 ? -20.950 -3.301 22.836 1.00 96.00 92 LEU A C 1
ATOM 748 O O . LEU A 1 92 ? -19.949 -3.197 23.544 1.00 96.00 92 LEU A O 1
ATOM 752 N N . GLY A 1 93 ? -22.127 -2.779 23.189 1.00 93.75 93 GLY A N 1
ATOM 753 C CA . GLY A 1 93 ? -22.381 -2.178 24.504 1.00 93.75 93 GLY A CA 1
ATOM 754 C C . GLY A 1 93 ? -21.714 -0.820 24.750 1.00 93.75 93 GLY A C 1
ATOM 755 O O . GLY A 1 93 ? -21.557 -0.430 25.906 1.00 93.75 93 GLY A O 1
ATOM 756 N N . ASN A 1 94 ? -21.321 -0.093 23.700 1.00 95.31 94 ASN A N 1
ATOM 757 C CA . ASN A 1 94 ? -20.734 1.242 23.818 1.00 95.31 94 ASN A CA 1
ATOM 758 C C . ASN A 1 94 ? -21.765 2.329 23.466 1.00 95.31 94 ASN A C 1
ATOM 760 O O . ASN A 1 94 ? -22.441 2.241 22.450 1.00 95.31 94 ASN A O 1
ATOM 764 N N . GLN A 1 95 ? -21.899 3.355 24.313 1.00 95.62 95 GLN A N 1
ATOM 765 C CA . GLN A 1 95 ? -22.855 4.456 24.099 1.00 95.62 95 GLN A CA 1
ATOM 766 C C . GLN A 1 95 ? -22.339 5.530 23.126 1.00 95.62 95 GLN A C 1
ATOM 768 O O . GLN A 1 95 ? -23.128 6.330 22.634 1.00 95.62 95 GLN A O 1
ATOM 773 N N . ASN A 1 96 ? -21.028 5.567 22.868 1.00 95.25 96 ASN A N 1
ATOM 774 C CA . ASN A 1 96 ? -20.366 6.642 22.125 1.00 95.25 96 ASN A CA 1
ATOM 775 C C . ASN A 1 96 ? -19.928 6.234 20.709 1.00 95.25 96 ASN A C 1
ATOM 777 O O . ASN A 1 96 ? -19.684 7.111 19.886 1.00 95.25 96 ASN A O 1
ATOM 781 N N . TYR A 1 97 ? -19.795 4.934 20.431 1.00 92.75 97 TYR A N 1
ATOM 782 C CA . TYR A 1 97 ? -19.311 4.403 19.152 1.00 92.75 97 TYR A CA 1
ATOM 783 C C . TYR A 1 97 ? -20.095 3.147 18.758 1.00 92.75 97 TYR A C 1
ATOM 785 O O . TYR A 1 97 ? -20.534 2.407 19.640 1.00 92.75 97 TYR A O 1
ATOM 793 N N . SER A 1 98 ? -20.240 2.916 17.451 1.00 85.25 98 SER A N 1
ATOM 794 C CA . SER A 1 98 ? -20.974 1.796 16.839 1.00 85.25 98 SER A CA 1
ATOM 795 C C . SER A 1 98 ? -20.058 0.869 16.053 1.00 85.25 98 SER A C 1
ATOM 797 O O . SER A 1 98 ? -19.262 1.436 15.271 1.00 85.25 98 SER A O 1
#